Protein AF-A0A920EDW5-F1 (afdb_monomer)

Mean predicted aligned error: 8.86 Å

Foldseek 3Di:
DPPVVVVVQQVVQVVLCVVLVHDGPGQQDPPDDDDPVLVVQFDQPDPPRSSSRSVSSSSVVVDDDDDDDDDDDDDPDDDDPDDPVVVCVVPVVVVVCVVPVD

pLDDT: mean 81.64, std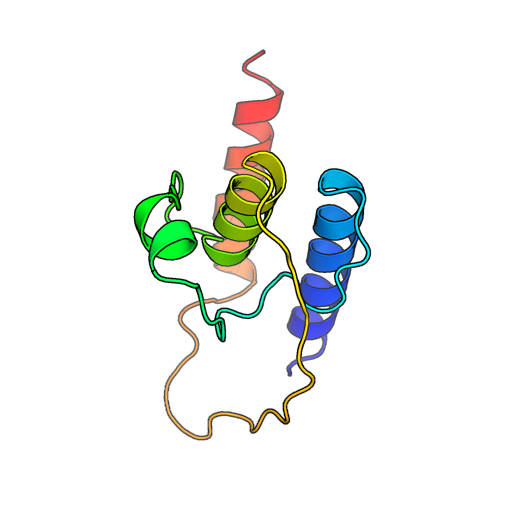 11.52, range [46.81, 96.44]

Structure (mmCIF, N/CA/C/O backbone):
data_AF-A0A920EDW5-F1
#
_entry.id   AF-A0A920EDW5-F1
#
loop_
_atom_site.group_PDB
_atom_site.id
_atom_site.type_symbol
_atom_site.label_atom_id
_atom_site.label_alt_id
_atom_site.label_comp_id
_atom_site.label_asym_id
_atom_site.label_entity_id
_atom_site.label_seq_id
_atom_site.pdbx_PDB_ins_code
_atom_site.Cartn_x
_atom_site.Cartn_y
_atom_site.Cartn_z
_atom_site.occupancy
_atom_site.B_iso_or_equiv
_atom_site.auth_seq_id
_atom_site.auth_comp_id
_atom_site.auth_asym_id
_atom_site.auth_atom_id
_atom_site.pdbx_PDB_model_num
ATOM 1 N N . MET A 1 1 ? 10.106 -8.298 -12.439 1.00 66.94 1 MET A N 1
ATOM 2 C CA . MET A 1 1 ? 10.992 -7.369 -11.693 1.00 66.94 1 MET A CA 1
ATOM 3 C C . MET A 1 1 ? 12.378 -7.983 -11.492 1.00 66.94 1 MET A C 1
ATOM 5 O O . MET A 1 1 ? 12.504 -9.188 -11.665 1.00 66.94 1 MET A O 1
ATOM 9 N N . ARG A 1 2 ? 13.399 -7.197 -11.096 1.00 78.06 2 ARG A N 1
ATOM 10 C CA . ARG A 1 2 ? 14.700 -7.749 -10.653 1.00 78.06 2 ARG A CA 1
ATOM 11 C C . ARG A 1 2 ? 14.494 -8.682 -9.436 1.00 78.06 2 ARG A C 1
ATOM 13 O O . ARG A 1 2 ? 13.679 -8.322 -8.581 1.00 78.06 2 ARG A O 1
ATOM 20 N N . PRO A 1 3 ? 15.219 -9.812 -9.306 1.00 79.38 3 PRO A N 1
ATOM 21 C CA . PRO A 1 3 ? 14.968 -10.815 -8.259 1.00 79.38 3 PRO A CA 1
ATOM 22 C C . PRO A 1 3 ? 14.972 -10.265 -6.825 1.00 79.38 3 PRO A C 1
ATOM 24 O O . PRO A 1 3 ? 14.049 -10.536 -6.063 1.00 79.38 3 PRO A O 1
ATOM 27 N N . HIS A 1 4 ? 15.934 -9.402 -6.481 1.00 76.88 4 HIS A N 1
ATOM 28 C CA . HIS A 1 4 ? 16.021 -8.787 -5.149 1.00 76.88 4 HIS A CA 1
ATOM 29 C C . HIS A 1 4 ? 14.822 -7.883 -4.818 1.00 76.88 4 HIS A C 1
ATOM 31 O O . HIS A 1 4 ? 14.353 -7.875 -3.685 1.00 76.88 4 HIS A O 1
ATOM 37 N N . ARG A 1 5 ? 14.285 -7.146 -5.804 1.00 77.31 5 ARG A N 1
ATOM 38 C CA . ARG A 1 5 ? 13.086 -6.309 -5.610 1.00 77.31 5 ARG A CA 1
ATOM 39 C C . ARG A 1 5 ? 11.845 -7.171 -5.424 1.00 77.31 5 ARG A C 1
ATOM 41 O O . ARG A 1 5 ? 11.016 -6.868 -4.578 1.00 77.31 5 ARG A O 1
ATOM 48 N N . ARG A 1 6 ? 11.7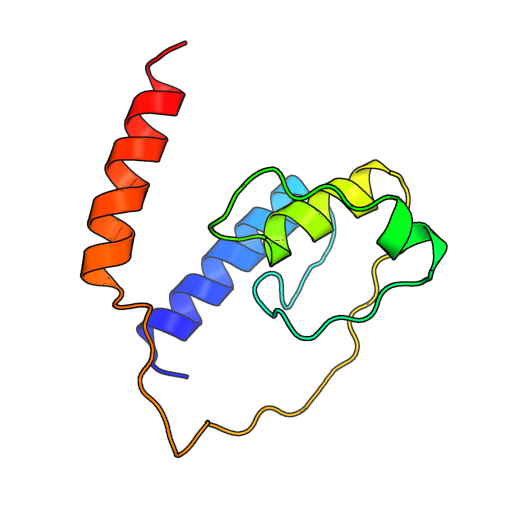43 -8.265 -6.186 1.00 82.25 6 ARG A N 1
ATOM 49 C CA . ARG A 1 6 ? 10.647 -9.228 -6.035 1.00 82.25 6 ARG A CA 1
ATOM 50 C C . ARG A 1 6 ? 10.653 -9.839 -4.634 1.00 82.25 6 ARG A C 1
ATOM 52 O O . ARG A 1 6 ? 9.609 -9.883 -4.000 1.00 82.25 6 ARG A O 1
ATOM 59 N N . PHE A 1 7 ? 11.821 -10.252 -4.144 1.00 85.00 7 PHE A N 1
ATOM 60 C CA . PHE A 1 7 ? 11.959 -10.792 -2.794 1.00 85.00 7 PHE A CA 1
ATOM 61 C C . PHE A 1 7 ? 11.589 -9.764 -1.717 1.00 85.00 7 PHE A C 1
ATOM 63 O O . PHE A 1 7 ? 10.770 -10.063 -0.853 1.00 85.00 7 PHE A O 1
ATOM 70 N N . GLY A 1 8 ? 12.112 -8.535 -1.812 1.00 84.56 8 GLY A N 1
ATOM 71 C CA . GLY A 1 8 ? 11.756 -7.451 -0.891 1.00 84.56 8 GLY A CA 1
ATOM 72 C C . GLY A 1 8 ? 10.249 -7.183 -0.853 1.00 84.56 8 GLY A C 1
ATOM 73 O O . GLY A 1 8 ? 9.665 -7.133 0.226 1.00 84.56 8 GLY A O 1
ATOM 74 N N . ASN A 1 9 ? 9.597 -7.118 -2.019 1.00 87.56 9 ASN A N 1
ATOM 75 C CA . ASN A 1 9 ? 8.148 -6.924 -2.097 1.00 87.56 9 ASN A CA 1
ATOM 76 C C . ASN A 1 9 ? 7.369 -8.060 -1.426 1.00 87.56 9 ASN A C 1
ATOM 78 O O . ASN A 1 9 ? 6.394 -7.787 -0.730 1.00 87.56 9 ASN A O 1
ATOM 82 N N . LEU A 1 10 ? 7.797 -9.316 -1.595 1.00 88.12 10 LEU A N 1
ATOM 83 C CA . LEU A 1 10 ? 7.155 -10.468 -0.955 1.00 88.12 10 LEU A CA 1
ATOM 84 C C . LEU A 1 10 ? 7.278 -10.409 0.572 1.00 88.12 10 LEU A C 1
ATOM 86 O O . LEU A 1 10 ? 6.283 -10.586 1.273 1.00 88.12 10 LEU A O 1
ATOM 90 N N . VAL A 1 11 ? 8.477 -10.124 1.090 1.00 88.56 11 VAL A N 1
ATOM 91 C CA . VAL A 1 11 ? 8.719 -10.020 2.537 1.00 88.56 11 VAL A CA 1
ATOM 92 C C . VAL A 1 11 ? 7.904 -8.878 3.143 1.00 88.56 11 VAL A C 1
ATOM 94 O O . VAL A 1 11 ? 7.166 -9.095 4.102 1.00 88.56 11 VAL A O 1
ATOM 97 N N . LEU A 1 12 ? 7.975 -7.681 2.555 1.00 87.81 12 LEU A N 1
ATOM 98 C CA . LEU A 1 1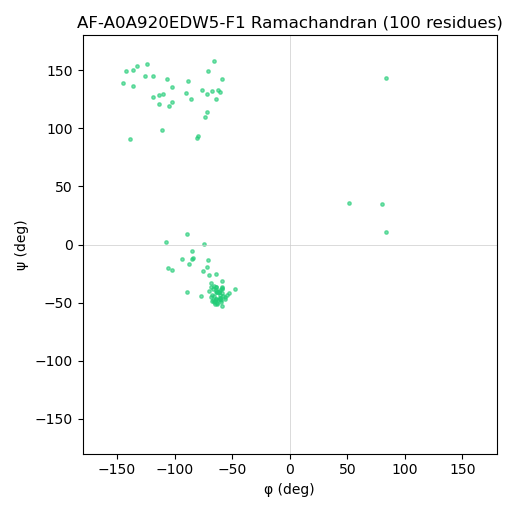2 ? 7.253 -6.506 3.050 1.00 87.81 12 LEU A CA 1
ATOM 99 C C . LEU A 1 12 ? 5.731 -6.684 2.975 1.00 87.81 12 LEU A C 1
ATOM 101 O O . LEU A 1 12 ? 5.018 -6.266 3.884 1.00 87.81 12 LEU A O 1
ATOM 105 N N . THR A 1 13 ? 5.225 -7.342 1.931 1.00 90.00 13 THR A N 1
ATOM 106 C CA . THR A 1 13 ? 3.794 -7.667 1.807 1.00 90.00 13 THR A CA 1
ATOM 107 C C . THR A 1 13 ? 3.347 -8.681 2.859 1.00 90.00 13 THR A C 1
ATOM 109 O O . THR A 1 13 ? 2.264 -8.544 3.429 1.00 90.00 13 THR A O 1
ATOM 112 N N . LYS A 1 14 ? 4.188 -9.671 3.180 1.00 90.81 14 LYS A N 1
ATOM 113 C CA . LYS A 1 14 ? 3.893 -10.640 4.242 1.00 90.81 14 LYS A CA 1
ATOM 114 C C . LYS A 1 14 ? 3.844 -9.972 5.616 1.00 90.81 14 LYS A C 1
ATOM 116 O O . LYS A 1 14 ? 2.913 -10.228 6.372 1.00 90.81 14 LYS A O 1
ATOM 121 N N . ILE A 1 15 ? 4.799 -9.092 5.916 1.00 89.56 15 ILE A N 1
ATOM 122 C CA . ILE A 1 15 ? 4.803 -8.303 7.158 1.00 89.56 15 ILE A CA 1
ATOM 123 C C . ILE A 1 15 ? 3.534 -7.448 7.244 1.00 89.56 15 ILE A C 1
ATOM 125 O O . ILE A 1 15 ? 2.838 -7.490 8.255 1.00 89.56 15 ILE A O 1
ATOM 129 N N . LEU A 1 16 ? 3.183 -6.744 6.162 1.00 89.75 16 LEU A N 1
ATOM 130 C CA . LEU A 1 16 ? 1.964 -5.937 6.100 1.00 89.75 16 LEU A CA 1
ATOM 131 C C . LEU A 1 16 ? 0.705 -6.777 6.358 1.00 89.75 16 LEU A C 1
ATOM 133 O O . LEU A 1 16 ? -0.142 -6.367 7.142 1.00 89.75 16 LEU A O 1
ATOM 137 N N . SER A 1 17 ? 0.606 -7.961 5.747 1.00 91.50 17 SER A N 1
ATOM 138 C CA . SER A 1 17 ? -0.521 -8.885 5.951 1.00 91.50 17 SER A CA 1
ATOM 139 C C . SER A 1 17 ? -0.684 -9.292 7.416 1.00 91.50 17 SER A C 1
ATOM 141 O O . SER A 1 17 ? -1.801 -9.353 7.927 1.00 91.50 17 SER A O 1
ATOM 143 N N . ILE A 1 18 ? 0.434 -9.559 8.101 1.00 91.44 18 ILE A N 1
ATOM 144 C CA . ILE A 1 18 ? 0.442 -9.928 9.522 1.00 91.44 18 ILE A CA 1
ATOM 145 C C . ILE A 1 18 ? -0.039 -8.753 10.379 1.00 91.44 18 ILE A C 1
ATOM 147 O O . ILE A 1 18 ? -0.943 -8.932 11.192 1.00 91.44 18 ILE A O 1
ATOM 151 N N . ILE A 1 19 ? 0.516 -7.555 10.166 1.00 88.94 19 ILE A N 1
ATOM 152 C CA . ILE A 1 19 ? 0.149 -6.341 10.914 1.00 88.94 19 ILE A CA 1
ATOM 153 C C . ILE A 1 19 ? -1.333 -6.005 10.704 1.00 88.94 19 ILE A C 1
ATOM 155 O O . ILE A 1 19 ? -2.064 -5.786 11.666 1.00 88.94 19 ILE A O 1
ATOM 159 N N . ALA A 1 20 ? -1.792 -6.033 9.452 1.00 88.94 20 ALA A N 1
ATOM 160 C CA . ALA A 1 20 ? -3.176 -5.757 9.086 1.00 88.94 20 ALA A CA 1
ATOM 161 C C . ALA A 1 20 ? -4.154 -6.868 9.504 1.00 88.94 20 ALA A C 1
ATOM 163 O O . ALA A 1 20 ? -5.364 -6.666 9.432 1.00 88.94 20 ALA A O 1
ATOM 164 N N . ARG A 1 21 ? -3.655 -8.054 9.891 1.00 90.25 21 ARG A N 1
ATOM 165 C CA . ARG A 1 21 ? -4.455 -9.268 10.141 1.00 90.25 21 ARG A CA 1
ATOM 166 C C . ARG A 1 21 ? -5.397 -9.598 8.975 1.00 90.25 21 ARG A C 1
ATOM 168 O O . ARG A 1 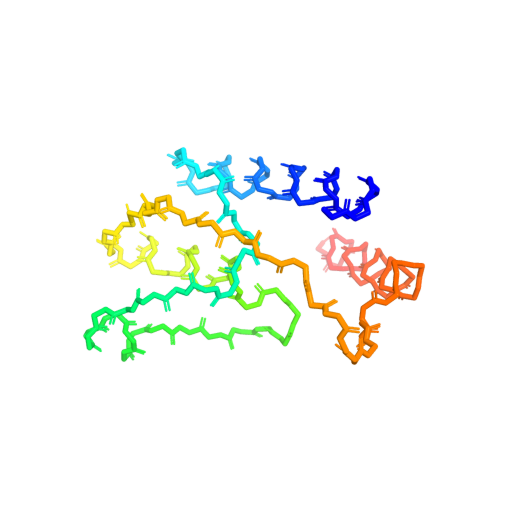21 ? -6.519 -10.068 9.162 1.00 90.25 21 ARG A O 1
ATOM 175 N N . ARG A 1 22 ? -4.941 -9.334 7.750 1.00 88.62 22 ARG A N 1
ATOM 176 C CA . ARG A 1 22 ? -5.682 -9.545 6.501 1.00 88.62 22 ARG A CA 1
ATOM 177 C C . ARG A 1 22 ? -4.766 -10.188 5.473 1.00 88.62 22 ARG A C 1
ATOM 179 O O . ARG A 1 22 ? -3.560 -9.963 5.467 1.00 88.62 22 ARG A O 1
ATOM 186 N N . LYS A 1 23 ? -5.347 -10.985 4.579 1.00 91.44 23 LYS A N 1
ATOM 187 C CA . LYS A 1 23 ? -4.616 -11.534 3.438 1.00 91.44 23 LYS A CA 1
ATOM 188 C C . LYS A 1 23 ? -4.388 -10.408 2.429 1.00 91.44 23 LYS A C 1
ATOM 190 O O . LYS A 1 23 ? -5.349 -9.957 1.818 1.00 91.44 23 LYS A O 1
ATOM 195 N N . ILE A 1 24 ? -3.139 -9.974 2.283 1.00 91.69 24 ILE A N 1
ATOM 196 C CA . ILE A 1 24 ? -2.718 -8.987 1.287 1.00 91.69 24 ILE A CA 1
ATOM 197 C C . ILE A 1 24 ? -1.690 -9.671 0.385 1.00 91.69 24 ILE A C 1
ATOM 199 O O . ILE A 1 24 ? -0.728 -10.271 0.867 1.00 91.69 24 ILE A O 1
ATOM 203 N N . THR A 1 25 ? -1.908 -9.631 -0.924 1.00 90.50 25 THR A N 1
ATOM 204 C CA . THR A 1 25 ? -1.032 -10.264 -1.916 1.00 90.50 25 THR A CA 1
ATOM 205 C C . THR A 1 25 ? -0.123 -9.259 -2.619 1.00 90.50 25 THR A C 1
ATOM 207 O O . THR A 1 25 ? 0.968 -9.642 -3.046 1.00 90.50 25 THR A O 1
ATOM 210 N N . ASP A 1 26 ? -0.490 -7.974 -2.631 1.00 87.38 26 ASP A N 1
ATOM 211 C CA . ASP A 1 26 ? 0.340 -6.866 -3.099 1.00 87.38 26 ASP A CA 1
ATOM 212 C C . ASP A 1 26 ? 0.229 -5.624 -2.194 1.00 87.38 26 ASP A C 1
ATOM 214 O O . ASP A 1 26 ? -0.579 -4.713 -2.384 1.00 87.38 26 ASP A O 1
ATOM 218 N N . GLY A 1 27 ? 1.114 -5.559 -1.196 1.00 84.69 27 GLY A N 1
ATOM 219 C CA . GLY A 1 27 ? 1.172 -4.435 -0.262 1.00 84.69 27 GLY A CA 1
ATOM 220 C C . GLY A 1 27 ? 1.978 -3.234 -0.759 1.00 84.69 27 GLY A C 1
ATOM 221 O O . GLY A 1 27 ? 1.944 -2.184 -0.121 1.00 84.69 27 GLY A O 1
ATOM 222 N N . GLN A 1 28 ? 2.732 -3.382 -1.855 1.00 85.00 28 GLN A N 1
ATOM 223 C CA . GLN A 1 28 ? 3.723 -2.390 -2.298 1.00 85.00 28 GLN A CA 1
ATOM 224 C C . GLN A 1 28 ? 3.271 -1.579 -3.509 1.00 85.00 28 GLN A C 1
ATOM 226 O O . GLN A 1 28 ? 3.831 -0.515 -3.772 1.00 85.00 28 GLN A O 1
ATOM 231 N N . SER A 1 29 ? 2.297 -2.074 -4.272 1.00 85.25 29 SER A N 1
ATOM 232 C CA . SER A 1 29 ? 1.816 -1.366 -5.451 1.00 85.25 29 SER A CA 1
ATOM 233 C C . SER A 1 29 ? 1.197 -0.018 -5.094 1.00 85.25 29 SER A C 1
ATOM 235 O O . SER A 1 29 ? 0.360 0.084 -4.198 1.00 85.25 29 SER A O 1
ATOM 237 N N . GLY A 1 30 ? 1.585 1.017 -5.840 1.00 85.25 30 GLY A N 1
ATOM 238 C CA . GLY A 1 30 ? 0.926 2.322 -5.824 1.00 85.25 30 GLY A CA 1
ATOM 239 C C . GLY A 1 30 ? -0.285 2.415 -6.759 1.00 85.25 30 GLY A C 1
ATOM 240 O O . GLY A 1 30 ? -0.974 3.430 -6.749 1.00 85.25 30 GLY A O 1
ATOM 241 N N . TYR A 1 31 ? -0.554 1.382 -7.566 1.00 88.75 31 TYR A N 1
ATOM 242 C CA . TYR A 1 31 ? -1.683 1.354 -8.495 1.00 88.75 31 TYR A CA 1
ATOM 243 C C . TYR A 1 31 ? -2.963 0.987 -7.745 1.00 88.75 31 TYR A C 1
ATOM 245 O O . TYR A 1 31 ? -3.252 -0.187 -7.517 1.00 88.75 31 TYR A O 1
ATOM 253 N N . ARG A 1 32 ? -3.678 2.009 -7.273 1.00 90.62 32 ARG A N 1
ATOM 254 C CA . ARG A 1 32 ? -4.796 1.875 -6.336 1.00 90.62 32 ARG A CA 1
ATOM 255 C C . ARG A 1 32 ? -5.894 2.871 -6.670 1.00 90.62 32 ARG A C 1
ATOM 257 O O . ARG A 1 32 ? -5.611 3.970 -7.139 1.00 90.62 32 ARG A O 1
ATOM 264 N N . ALA A 1 33 ? -7.127 2.489 -6.373 1.00 92.81 33 ALA A N 1
ATOM 265 C CA . ALA A 1 33 ? -8.290 3.357 -6.451 1.00 92.81 33 ALA A CA 1
ATOM 266 C C . ALA A 1 33 ? -8.923 3.479 -5.063 1.00 92.81 33 ALA A C 1
ATOM 268 O O . ALA A 1 33 ? -8.927 2.520 -4.290 1.00 92.81 33 ALA A O 1
ATOM 269 N N . PHE A 1 34 ? -9.463 4.656 -4.767 1.00 94.00 34 PHE A N 1
ATOM 270 C CA . PHE A 1 34 ? -10.142 4.955 -3.511 1.00 94.00 34 PHE A CA 1
ATOM 271 C C . PHE A 1 34 ? -11.538 5.487 -3.818 1.00 94.00 34 PHE A C 1
ATOM 273 O O . PHE A 1 34 ? -11.730 6.205 -4.801 1.00 94.00 34 PHE A O 1
ATOM 280 N N . SER A 1 35 ? -12.514 5.156 -2.973 1.00 95.25 35 SER A N 1
ATOM 281 C CA . SER A 1 35 ? -13.786 5.876 -2.981 1.00 95.25 35 SER A CA 1
ATOM 282 C C . SER A 1 35 ? -13.559 7.326 -2.529 1.00 95.25 35 SER A C 1
ATOM 284 O O . SER A 1 35 ? -12.580 7.589 -1.825 1.00 95.25 35 SER A O 1
ATOM 286 N N . PRO A 1 36 ? -14.455 8.272 -2.866 1.00 96.44 36 PRO A N 1
ATOM 287 C CA . PRO A 1 36 ? -14.321 9.657 -2.414 1.00 96.44 36 PRO A CA 1
ATOM 288 C C . PRO A 1 36 ? -14.158 9.783 -0.892 1.00 96.44 36 PRO A C 1
ATOM 290 O O . PRO A 1 36 ? -13.292 10.516 -0.425 1.00 96.44 36 PRO A O 1
ATOM 293 N N . ALA A 1 37 ? -14.920 8.998 -0.123 1.00 95.88 37 ALA A N 1
ATOM 294 C CA . ALA A 1 37 ? -14.827 8.970 1.336 1.00 95.88 37 ALA A CA 1
ATOM 295 C C . ALA A 1 37 ? -13.459 8.461 1.824 1.00 95.88 37 ALA A C 1
ATOM 297 O O . ALA A 1 37 ? -12.813 9.111 2.645 1.00 95.88 37 ALA A O 1
ATOM 298 N N . ALA A 1 38 ? -12.971 7.348 1.265 1.00 95.00 38 ALA A N 1
ATOM 299 C CA . ALA A 1 38 ? -11.660 6.807 1.617 1.00 95.00 38 ALA A CA 1
ATOM 300 C C . ALA A 1 38 ? -10.531 7.783 1.255 1.00 95.00 38 ALA A C 1
ATOM 302 O O . ALA A 1 38 ? -9.617 7.980 2.044 1.00 95.00 38 ALA A O 1
ATOM 303 N N . ALA A 1 39 ? -10.619 8.439 0.095 1.00 93.75 39 ALA A N 1
ATOM 304 C CA . ALA A 1 39 ? -9.646 9.441 -0.324 1.00 93.75 39 ALA A CA 1
ATOM 305 C C . ALA A 1 39 ? -9.618 10.650 0.624 1.00 93.75 39 ALA A C 1
ATOM 307 O O . ALA A 1 39 ? -8.538 11.118 0.966 1.00 93.75 39 ALA A O 1
ATOM 308 N N . SER A 1 40 ? -10.782 11.123 1.087 1.00 93.69 40 SER A N 1
ATOM 309 C CA . SER A 1 40 ? -10.857 12.230 2.053 1.00 93.69 40 SER A CA 1
ATOM 310 C C . SER A 1 40 ? -10.366 11.866 3.453 1.00 93.69 40 SER A C 1
ATOM 312 O O . SER A 1 40 ? -9.931 12.740 4.192 1.00 93.69 40 SER A O 1
ATOM 314 N N . ALA A 1 41 ? -10.450 10.586 3.820 1.00 93.38 41 ALA A N 1
ATOM 315 C CA . ALA A 1 41 ? -10.088 10.104 5.145 1.00 93.38 41 ALA A CA 1
ATOM 316 C C . ALA A 1 41 ? -8.640 9.603 5.235 1.00 93.38 41 ALA A C 1
ATOM 318 O O . ALA A 1 41 ? -8.183 9.335 6.340 1.00 93.38 41 ALA A O 1
ATOM 319 N N . ALA A 1 42 ? -7.939 9.415 4.114 1.00 90.19 42 ALA A N 1
ATOM 320 C CA . ALA A 1 42 ? -6.598 8.841 4.103 1.00 90.19 42 ALA A CA 1
ATOM 321 C C . ALA A 1 42 ? -5.552 9.821 4.658 1.00 90.19 42 ALA A C 1
ATOM 323 O O . ALA A 1 42 ? -5.432 10.949 4.182 1.00 90.19 42 ALA A O 1
ATOM 324 N N . GLU A 1 43 ? -4.734 9.354 5.600 1.00 85.81 43 GLU A N 1
ATOM 325 C CA . GLU A 1 43 ? -3.627 10.129 6.171 1.00 85.81 43 GLU A CA 1
ATOM 326 C C . GLU A 1 43 ? -2.268 9.523 5.791 1.00 85.81 43 GLU A C 1
ATOM 328 O O . GLU A 1 43 ? -2.014 8.330 5.975 1.00 85.81 43 GLU A O 1
ATOM 333 N N . VAL A 1 44 ? -1.364 10.351 5.253 1.00 79.50 44 VAL A N 1
ATOM 334 C CA . VAL A 1 44 ? -0.004 9.938 4.866 1.00 79.50 44 VAL A CA 1
ATOM 335 C C . VAL A 1 44 ? 1.003 10.594 5.796 1.00 79.50 44 VAL A C 1
ATOM 337 O O . VAL A 1 44 ? 1.376 11.746 5.613 1.00 79.50 44 VAL A O 1
ATOM 340 N N . ILE A 1 45 ? 1.447 9.841 6.799 1.00 69.19 45 ILE A N 1
ATOM 341 C CA . ILE A 1 45 ? 2.337 10.349 7.854 1.00 69.19 45 ILE A CA 1
ATOM 342 C C . ILE A 1 45 ? 3.823 10.286 7.426 1.00 69.19 45 ILE A C 1
ATOM 344 O O . ILE A 1 45 ? 4.678 10.902 8.057 1.00 69.19 45 ILE A O 1
ATOM 348 N N . HIS A 1 46 ? 4.168 9.578 6.337 1.00 65.38 46 HIS A N 1
ATOM 349 C CA . HIS A 1 46 ? 5.568 9.368 5.943 1.00 65.38 46 HIS A CA 1
ATOM 350 C C . HIS A 1 46 ? 5.814 9.340 4.425 1.00 65.38 46 HIS A C 1
ATOM 352 O O . HIS A 1 46 ? 5.090 8.687 3.672 1.00 65.38 46 HIS A O 1
ATOM 358 N N . ASP A 1 47 ? 6.912 9.976 3.999 1.00 63.28 47 ASP A N 1
ATOM 359 C CA . ASP A 1 47 ? 7.303 10.151 2.587 1.00 63.28 47 ASP A CA 1
ATOM 360 C C . ASP A 1 47 ? 7.785 8.861 1.904 1.00 63.28 47 ASP A C 1
ATOM 362 O O . ASP A 1 47 ? 7.796 8.746 0.676 1.00 63.28 47 ASP A O 1
ATOM 366 N N . PHE A 1 48 ? 8.183 7.861 2.691 1.00 56.72 48 PHE A N 1
ATOM 367 C CA . PHE A 1 48 ? 8.653 6.574 2.195 1.00 56.72 48 PHE A CA 1
ATOM 368 C C . PHE A 1 48 ? 7.653 5.495 2.615 1.00 56.72 48 PHE A C 1
ATOM 370 O O . PHE A 1 48 ? 7.433 5.274 3.800 1.00 56.72 48 PHE A O 1
ATOM 377 N N . ASN A 1 49 ? 7.074 4.793 1.636 1.00 75.00 49 ASN A N 1
ATOM 378 C CA . ASN A 1 49 ? 6.084 3.715 1.811 1.00 75.00 49 ASN A CA 1
ATOM 379 C C . ASN A 1 49 ? 4.629 4.150 2.061 1.00 75.00 49 ASN A C 1
ATOM 381 O O . ASN A 1 49 ? 3.873 3.436 2.725 1.00 75.00 49 ASN A O 1
ATOM 385 N N . TYR A 1 50 ? 4.200 5.252 1.436 1.00 81.25 50 TYR A N 1
ATOM 386 C CA . TYR A 1 50 ? 2.808 5.724 1.492 1.00 81.25 50 TYR A CA 1
ATOM 387 C C . TYR A 1 50 ? 1.777 4.607 1.225 1.00 81.25 50 TYR A C 1
ATOM 389 O O . TYR A 1 50 ? 0.746 4.546 1.886 1.00 81.25 50 TYR A O 1
ATOM 397 N N . ALA A 1 51 ? 2.068 3.682 0.297 1.00 87.62 51 ALA A N 1
ATOM 398 C CA . ALA A 1 51 ? 1.159 2.598 -0.067 1.00 87.62 51 ALA A CA 1
ATOM 399 C C . ALA A 1 51 ? 0.841 1.682 1.126 1.00 87.62 51 ALA A C 1
ATOM 401 O O . ALA A 1 51 ? -0.318 1.342 1.357 1.00 87.62 51 ALA A O 1
ATOM 402 N N . GLN A 1 52 ? 1.845 1.310 1.922 1.00 87.12 52 GLN A N 1
ATOM 403 C CA . GLN A 1 52 ? 1.639 0.475 3.106 1.00 87.12 52 GLN A CA 1
ATOM 404 C C . GLN A 1 52 ? 0.857 1.239 4.177 1.00 87.12 52 GLN A C 1
ATOM 406 O O . GLN A 1 52 ? -0.110 0.705 4.716 1.00 87.12 52 GLN A O 1
ATOM 411 N N . ILE A 1 53 ? 1.238 2.497 4.418 1.00 88.06 53 ILE A N 1
ATOM 412 C CA . ILE A 1 53 ? 0.648 3.353 5.454 1.00 88.06 53 ILE A CA 1
ATOM 413 C C . ILE A 1 53 ? -0.832 3.609 5.170 1.00 88.06 53 ILE A C 1
ATOM 415 O O . ILE A 1 53 ? -1.658 3.301 6.020 1.00 88.06 53 ILE A O 1
ATOM 419 N N . ILE A 1 54 ? -1.186 4.044 3.955 1.00 91.25 54 ILE A N 1
ATOM 420 C CA . ILE A 1 54 ? -2.590 4.264 3.569 1.00 91.25 54 ILE A CA 1
ATOM 421 C C . ILE A 1 54 ? -3.409 2.974 3.695 1.00 91.25 54 ILE A C 1
ATOM 423 O O . ILE A 1 54 ? -4.572 3.022 4.083 1.00 91.25 54 ILE A O 1
ATOM 427 N N . THR A 1 55 ? -2.822 1.810 3.378 1.00 91.25 55 THR A N 1
ATOM 428 C CA . THR A 1 55 ? -3.532 0.528 3.555 1.00 91.25 55 THR A CA 1
ATOM 429 C C . THR A 1 55 ? -3.919 0.326 5.013 1.00 91.25 55 THR A C 1
ATOM 431 O O . THR A 1 55 ? -5.064 -0.004 5.298 1.00 91.25 55 THR A O 1
ATOM 434 N N . LEU A 1 56 ? -2.961 0.500 5.926 1.00 90.38 56 LEU A N 1
ATOM 435 C CA . LEU A 1 56 ? -3.182 0.289 7.353 1.00 90.38 56 LEU A CA 1
ATOM 436 C C . LEU A 1 56 ? -4.139 1.328 7.932 1.00 90.38 56 LEU A C 1
ATOM 438 O O . LEU A 1 56 ? -5.043 0.947 8.666 1.00 90.38 56 LEU A O 1
ATOM 442 N N . ASP A 1 57 ? -3.974 2.596 7.561 1.00 92.12 57 ASP A N 1
ATOM 443 C CA . ASP A 1 57 ? -4.826 3.702 8.001 1.00 92.12 57 ASP A CA 1
ATOM 444 C C . ASP A 1 57 ? -6.294 3.464 7.620 1.00 92.12 57 ASP A C 1
ATOM 446 O O . ASP A 1 57 ? -7.177 3.432 8.476 1.00 92.12 57 ASP A O 1
ATOM 450 N N . LEU A 1 58 ? -6.561 3.184 6.341 1.00 93.31 58 LEU A N 1
ATOM 451 C CA . LEU A 1 58 ? -7.924 2.956 5.866 1.00 93.31 58 LEU A CA 1
ATOM 452 C C . LEU A 1 58 ? -8.531 1.660 6.414 1.00 93.31 58 LEU A C 1
ATOM 454 O O . LEU A 1 58 ? -9.718 1.638 6.742 1.00 93.31 58 LEU A O 1
ATOM 458 N N . LEU A 1 59 ? -7.736 0.595 6.562 1.00 92.81 59 LEU A N 1
ATOM 459 C CA . LEU A 1 59 ? -8.196 -0.634 7.215 1.00 92.81 59 LEU A CA 1
ATOM 460 C C . LEU A 1 59 ? -8.546 -0.396 8.689 1.00 92.81 59 LEU A C 1
ATOM 462 O O . LEU A 1 59 ? -9.560 -0.912 9.157 1.00 92.81 59 LEU A O 1
ATOM 466 N N . ALA A 1 60 ? -7.747 0.394 9.411 1.00 91.62 60 ALA A N 1
ATOM 467 C CA . ALA A 1 60 ? -8.017 0.764 10.799 1.00 91.62 60 ALA A CA 1
ATOM 468 C C . ALA A 1 60 ? -9.275 1.640 10.922 1.00 91.62 60 ALA A C 1
ATOM 470 O O . ALA A 1 60 ? -10.055 1.465 11.854 1.00 91.62 60 ALA A O 1
ATOM 471 N N . LYS A 1 61 ? -9.520 2.511 9.936 1.00 94.50 61 LYS A N 1
ATOM 472 C CA . LYS A 1 61 ? -10.742 3.323 9.795 1.00 94.50 61 LYS A CA 1
ATOM 473 C C . LYS A 1 61 ? -11.967 2.521 9.316 1.00 94.50 61 LYS A C 1
ATOM 475 O O . LYS A 1 61 ? -13.045 3.087 9.164 1.00 94.50 61 LYS A O 1
ATOM 480 N N . GLY A 1 62 ? -11.829 1.210 9.095 1.00 94.38 62 GLY A N 1
ATOM 481 C CA . GLY A 1 62 ? -12.937 0.308 8.766 1.00 94.38 62 GLY A CA 1
ATOM 482 C C . GLY A 1 62 ? -13.329 0.267 7.287 1.00 94.38 62 GLY A C 1
ATOM 483 O O . GLY A 1 62 ? -14.359 -0.316 6.948 1.00 94.38 62 GLY A O 1
ATOM 484 N N . TYR A 1 63 ? -12.529 0.848 6.391 1.00 95.56 63 TYR A N 1
ATOM 485 C CA . TYR A 1 63 ? -12.786 0.763 4.956 1.00 95.56 63 TYR A CA 1
ATOM 486 C C . TYR A 1 63 ? -12.531 -0.647 4.414 1.00 95.56 63 TYR A C 1
ATOM 488 O O . TYR A 1 63 ? -11.668 -1.394 4.882 1.00 95.56 63 TYR A O 1
ATOM 496 N N . VAL A 1 64 ? -13.283 -1.004 3.374 1.00 93.81 64 VAL A N 1
ATOM 497 C CA . VAL A 1 64 ? -13.137 -2.285 2.681 1.00 93.81 64 VAL A CA 1
ATOM 498 C C . VAL A 1 64 ? -11.906 -2.254 1.778 1.00 93.81 64 VAL A C 1
ATOM 500 O O . VAL A 1 64 ? -11.718 -1.325 0.994 1.00 93.81 64 VAL A O 1
ATOM 503 N N . TYR A 1 65 ? -11.097 -3.309 1.857 1.00 93.75 65 TYR A N 1
ATOM 504 C CA . TYR A 1 65 ? -9.937 -3.525 0.999 1.00 93.75 65 TYR A CA 1
ATOM 505 C C . TYR A 1 65 ? -10.188 -4.689 0.038 1.00 93.75 65 TYR A C 1
ATOM 507 O O . TYR A 1 65 ? -10.579 -5.776 0.468 1.00 93.75 65 TYR A O 1
ATOM 515 N N . LEU A 1 66 ? -9.948 -4.458 -1.255 1.00 93.94 66 LEU A N 1
ATOM 516 C CA . LEU A 1 66 ? -10.101 -5.445 -2.323 1.00 93.94 66 LEU A CA 1
ATOM 517 C C . LEU A 1 66 ? -8.903 -5.384 -3.272 1.00 93.94 66 LEU A C 1
ATOM 519 O O . LEU A 1 66 ? -8.477 -4.303 -3.678 1.00 93.94 66 LEU A O 1
ATOM 523 N N . GLU A 1 67 ? -8.392 -6.554 -3.652 1.00 92.88 67 GLU A N 1
ATOM 524 C CA . GLU A 1 67 ? -7.323 -6.694 -4.642 1.00 92.88 67 GLU A CA 1
ATOM 525 C C . GLU A 1 67 ? -7.923 -7.130 -5.979 1.00 92.88 67 GLU A C 1
ATOM 527 O O . GLU A 1 67 ? -8.579 -8.169 -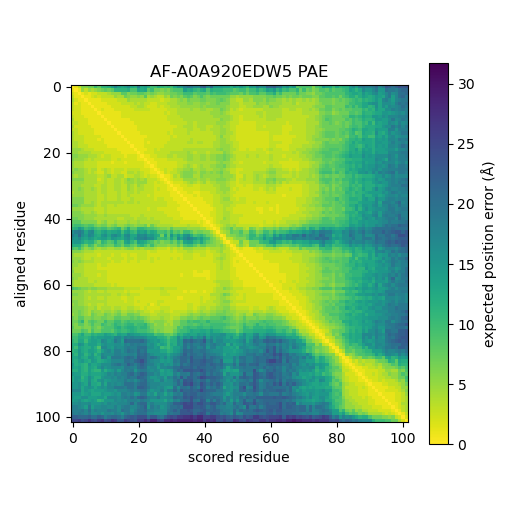6.070 1.00 92.88 67 GLU A O 1
ATOM 532 N N . VAL A 1 68 ? -7.688 -6.335 -7.024 1.00 91.94 68 VAL A N 1
ATOM 533 C CA . VAL A 1 68 ? -8.077 -6.664 -8.400 1.00 91.94 68 VAL A CA 1
ATOM 534 C C . VAL A 1 68 ? -6.817 -7.080 -9.161 1.00 91.94 68 VAL A C 1
ATOM 536 O O . VAL A 1 68 ? -5.887 -6.274 -9.259 1.00 91.94 68 VAL A O 1
ATOM 539 N N . PRO A 1 69 ? -6.743 -8.315 -9.692 1.00 90.06 69 PRO A N 1
ATOM 540 C CA . PRO A 1 69 ? -5.593 -8.757 -10.468 1.00 90.06 69 PRO A CA 1
ATOM 541 C C . PRO A 1 69 ? -5.393 -7.889 -11.709 1.00 90.06 69 PRO A C 1
ATOM 543 O O . PRO A 1 69 ? -6.321 -7.675 -12.487 1.00 90.06 69 PRO A O 1
ATOM 546 N N . ILE A 1 70 ? -4.161 -7.431 -11.921 1.00 86.19 70 ILE A N 1
ATOM 547 C CA . ILE A 1 70 ? -3.770 -6.658 -13.101 1.00 86.19 70 ILE A CA 1
ATOM 548 C C . ILE A 1 70 ? -2.479 -7.203 -13.704 1.00 86.19 70 ILE A C 1
ATOM 550 O O . ILE A 1 70 ? -1.643 -7.798 -13.020 1.00 86.19 70 ILE A O 1
ATOM 554 N N . SER A 1 71 ? -2.298 -6.984 -15.004 1.00 85.19 71 SER A N 1
ATOM 555 C CA . SER A 1 71 ? -1.058 -7.322 -15.700 1.00 85.19 71 SER A CA 1
ATOM 556 C C . SER A 1 71 ? -0.088 -6.144 -15.673 1.00 85.19 71 SER A C 1
ATOM 558 O O . SER A 1 71 ? -0.439 -5.025 -16.041 1.00 85.19 71 SER A O 1
ATOM 560 N N . TYR A 1 72 ? 1.158 -6.403 -15.280 1.00 78.62 72 TYR A N 1
ATOM 561 C CA . TYR A 1 72 ? 2.228 -5.408 -15.301 1.00 78.62 72 TYR A CA 1
ATOM 562 C C . TYR A 1 72 ? 3.151 -5.609 -16.495 1.00 78.62 72 TYR A C 1
ATOM 564 O O . TYR A 1 72 ? 3.628 -6.715 -16.744 1.00 78.62 72 TYR A O 1
ATOM 572 N N . HIS A 1 73 ? 3.494 -4.505 -17.152 1.00 80.06 73 HIS A N 1
ATOM 573 C CA . HIS A 1 73 ? 4.565 -4.456 -18.139 1.00 80.06 73 HIS A CA 1
ATOM 574 C C . HIS A 1 73 ? 5.768 -3.726 -17.553 1.00 80.06 73 HIS A C 1
ATOM 576 O O . HIS A 1 73 ? 5.635 -2.767 -16.789 1.00 80.06 73 HIS A O 1
ATOM 582 N N . PHE A 1 74 ? 6.968 -4.194 -17.888 1.00 75.12 74 PHE A N 1
ATOM 583 C CA . PHE A 1 74 ? 8.176 -3.494 -17.484 1.00 75.12 74 PHE A CA 1
ATOM 584 C C . PHE A 1 74 ? 8.264 -2.154 -18.204 1.00 75.12 74 PHE A C 1
ATOM 586 O O . PHE A 1 74 ? 8.132 -2.081 -19.423 1.00 75.12 74 PHE A O 1
ATOM 593 N N . ARG A 1 75 ? 8.544 -1.098 -17.440 1.00 74.94 75 ARG A N 1
ATOM 594 C CA . ARG A 1 75 ? 8.861 0.206 -18.011 1.00 74.94 75 ARG A CA 1
ATOM 595 C C . ARG A 1 75 ? 10.167 0.088 -18.804 1.00 74.94 75 ARG A C 1
ATOM 597 O O . ARG A 1 75 ? 11.173 -0.366 -18.261 1.00 74.94 75 ARG A O 1
ATOM 604 N N . THR A 1 76 ? 10.133 0.478 -20.073 1.00 74.06 76 THR A N 1
ATOM 605 C CA . THR A 1 76 ? 11.284 0.446 -20.992 1.00 74.06 76 THR A CA 1
ATOM 606 C C . THR A 1 76 ? 12.129 1.721 -20.930 1.00 74.06 76 THR A C 1
ATOM 608 O O . THR A 1 76 ? 13.277 1.715 -21.359 1.00 74.06 76 THR A O 1
ATOM 611 N N . THR A 1 77 ? 11.589 2.804 -20.366 1.00 74.25 77 THR A N 1
ATOM 612 C CA . THR A 1 77 ? 12.236 4.123 -20.272 1.00 74.25 77 THR A CA 1
ATOM 613 C C . THR A 1 77 ? 12.320 4.607 -18.824 1.00 74.25 77 THR A C 1
ATOM 615 O O . THR A 1 77 ? 11.502 4.224 -17.999 1.00 74.25 77 THR A O 1
ATOM 618 N N . GLY A 1 78 ? 13.264 5.490 -18.492 1.00 66.56 78 GLY A N 1
ATOM 619 C CA . GLY A 1 78 ? 13.387 6.110 -17.164 1.00 66.56 78 GLY A CA 1
ATOM 620 C C . GLY A 1 78 ? 14.142 5.285 -16.117 1.00 66.56 78 GLY A C 1
ATOM 621 O O . GLY A 1 78 ? 14.037 4.061 -16.043 1.00 66.56 78 GLY A O 1
ATOM 622 N N . GLU A 1 79 ? 14.905 5.978 -15.272 1.00 60.44 79 GLU A N 1
ATOM 623 C CA . GLU A 1 79 ? 15.691 5.341 -14.218 1.00 60.44 79 GLU A CA 1
ATOM 624 C C . GLU A 1 79 ? 14.888 5.166 -12.927 1.00 60.44 79 GLU A C 1
ATOM 626 O O . GLU A 1 79 ? 14.121 6.029 -12.500 1.00 60.44 79 GLU A O 1
ATOM 631 N N . SER A 1 80 ? 15.084 4.029 -12.258 1.00 62.56 80 SER A N 1
ATOM 632 C CA . SER A 1 80 ? 14.571 3.856 -10.901 1.00 62.56 80 SER A CA 1
ATOM 633 C C . SER A 1 80 ? 15.389 4.705 -9.928 1.00 62.56 80 SER A C 1
ATOM 635 O O . SER A 1 80 ? 16.541 4.371 -9.655 1.00 62.56 80 SER A O 1
ATOM 637 N N . PHE A 1 81 ? 14.765 5.717 -9.324 1.00 60.56 81 PHE A N 1
ATOM 638 C CA . PHE A 1 81 ? 15.357 6.493 -8.226 1.00 60.56 81 PHE A CA 1
ATOM 639 C C . PHE A 1 81 ? 15.731 5.610 -7.016 1.00 60.56 81 PHE A C 1
ATOM 641 O O . PHE A 1 81 ? 16.726 5.839 -6.330 1.00 60.56 81 PHE A O 1
ATOM 648 N N . ILE A 1 82 ? 14.973 4.530 -6.790 1.00 58.81 82 ILE A N 1
ATOM 649 C CA . ILE A 1 82 ? 15.179 3.595 -5.678 1.00 58.81 82 ILE A CA 1
ATOM 650 C C . ILE A 1 82 ? 16.324 2.621 -6.004 1.00 58.81 82 ILE A C 1
ATOM 652 O O . ILE A 1 82 ? 16.136 1.554 -6.609 1.00 58.81 82 ILE A O 1
ATOM 656 N N . LYS A 1 83 ? 17.536 2.985 -5.579 1.00 63.31 83 LYS A N 1
ATOM 657 C CA . LYS A 1 83 ? 18.699 2.090 -5.519 1.00 63.31 83 LYS A CA 1
ATOM 658 C C . LYS A 1 83 ? 18.669 1.341 -4.177 1.00 63.31 83 LYS A C 1
ATOM 660 O O . LYS A 1 83 ? 18.604 1.964 -3.121 1.00 63.31 83 LYS A O 1
ATOM 665 N N . LEU A 1 84 ? 18.712 0.005 -4.222 1.00 62.19 84 LEU A N 1
ATOM 666 C CA . LEU A 1 84 ? 18.524 -0.874 -3.053 1.00 62.19 84 LEU A CA 1
ATOM 667 C C . LEU A 1 84 ? 19.503 -0.562 -1.905 1.00 62.19 84 LEU A C 1
ATOM 669 O O . LEU A 1 84 ? 19.089 -0.427 -0.760 1.00 62.19 84 LEU A O 1
ATOM 673 N N . PHE A 1 85 ? 20.791 -0.408 -2.219 1.00 62.00 85 PHE A N 1
ATOM 674 C CA . PHE A 1 85 ? 21.835 -0.165 -1.219 1.00 62.00 85 PHE A CA 1
ATOM 675 C C . PHE A 1 85 ? 21.714 1.204 -0.518 1.00 62.00 85 PHE A C 1
ATOM 677 O O . PHE A 1 85 ? 21.738 1.232 0.713 1.00 62.00 85 PHE A O 1
ATOM 684 N N . PRO A 1 86 ? 21.529 2.334 -1.235 1.00 68.25 86 PRO A N 1
ATOM 685 C CA . PRO A 1 86 ? 21.247 3.624 -0.600 1.00 68.25 86 PRO A CA 1
ATOM 686 C C . PRO A 1 86 ? 19.986 3.628 0.268 1.00 68.25 86 PRO A C 1
ATOM 688 O O . PRO A 1 86 ? 19.988 4.251 1.326 1.00 68.25 86 PRO A O 1
ATOM 691 N 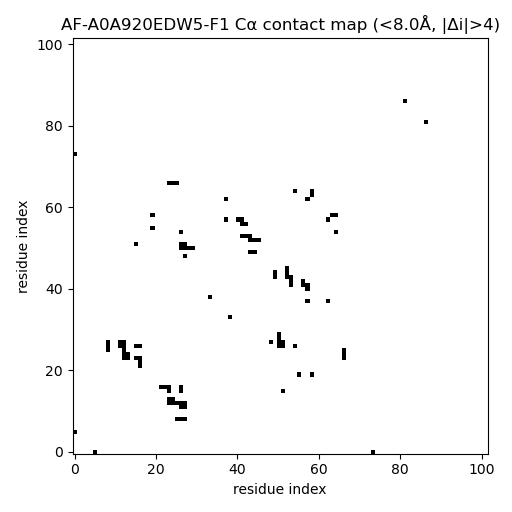N . TYR A 1 87 ? 18.930 2.923 -0.155 1.00 64.69 87 TYR A N 1
ATOM 692 C CA . TYR A 1 87 ? 17.687 2.818 0.610 1.00 64.69 87 TYR A CA 1
ATOM 693 C C . TYR A 1 87 ? 17.907 2.082 1.938 1.00 64.69 87 TYR A C 1
ATOM 695 O O . TYR A 1 87 ? 17.608 2.624 2.999 1.00 64.69 87 TYR A O 1
ATOM 703 N N . LEU A 1 88 ? 18.534 0.900 1.904 1.00 67.06 88 LEU A N 1
ATOM 704 C CA . LEU A 1 88 ? 18.834 0.127 3.114 1.00 67.06 88 LEU A CA 1
ATOM 705 C C . LEU A 1 88 ? 19.742 0.892 4.092 1.00 67.06 88 LEU A C 1
ATOM 707 O O . LEU A 1 88 ? 19.487 0.874 5.293 1.00 67.06 88 LEU A O 1
ATOM 711 N N . ARG A 1 89 ? 20.745 1.634 3.595 1.00 71.62 89 ARG A N 1
ATOM 712 C CA . ARG A 1 89 ? 21.623 2.467 4.442 1.00 71.62 89 ARG A CA 1
ATOM 713 C C . ARG A 1 89 ? 20.900 3.608 5.159 1.00 71.62 89 ARG A C 1
ATOM 715 O O . ARG A 1 89 ? 21.406 4.060 6.177 1.00 71.62 89 ARG A O 1
ATOM 722 N N . LYS A 1 90 ? 19.771 4.094 4.636 1.00 69.19 90 LYS A N 1
ATOM 723 C CA . LYS A 1 90 ? 18.97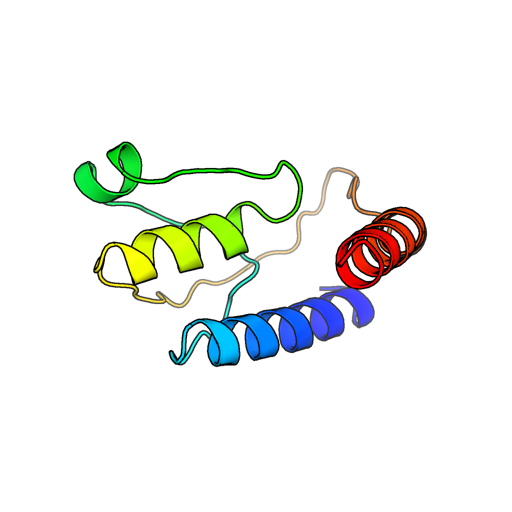4 5.148 5.283 1.00 69.19 90 LYS A CA 1
ATOM 724 C C . LYS A 1 90 ? 17.933 4.576 6.242 1.00 69.19 90 LYS A C 1
ATOM 726 O O . LYS A 1 90 ? 17.756 5.110 7.329 1.00 69.19 90 LYS A O 1
ATOM 731 N N . VAL A 1 91 ? 17.274 3.488 5.849 1.00 69.06 91 VAL A N 1
ATOM 732 C CA . VAL A 1 91 ? 16.145 2.915 6.596 1.00 69.06 91 VAL A CA 1
ATOM 733 C C . VAL A 1 91 ? 16.606 2.136 7.825 1.00 69.06 91 VAL A C 1
ATOM 735 O O . VAL A 1 91 ? 16.046 2.321 8.898 1.00 69.06 91 VAL A O 1
ATOM 738 N N . VAL A 1 92 ? 17.642 1.298 7.705 1.00 76.62 92 VAL A N 1
ATOM 739 C CA . VAL A 1 92 ? 18.079 0.429 8.814 1.00 76.62 92 VAL A CA 1
ATOM 740 C C . VAL A 1 92 ? 18.518 1.230 10.052 1.00 76.62 92 VAL A C 1
ATOM 742 O O . VAL A 1 92 ? 18.041 0.914 11.141 1.00 76.62 92 VAL A O 1
ATOM 745 N N . PRO A 1 93 ? 19.339 2.297 9.941 1.00 77.12 93 PRO A N 1
ATOM 746 C CA . PRO A 1 93 ? 19.712 3.097 11.108 1.00 77.12 93 PRO A CA 1
ATOM 747 C C . PRO A 1 93 ? 18.544 3.891 11.700 1.00 77.12 93 PRO A C 1
ATOM 749 O O . PRO A 1 93 ? 18.511 4.096 12.909 1.00 77.12 93 PRO A O 1
ATOM 752 N N . ALA A 1 94 ? 17.601 4.344 10.866 1.00 71.88 94 ALA A N 1
ATOM 753 C CA . ALA A 1 94 ? 16.425 5.084 11.320 1.00 71.88 94 ALA A CA 1
ATOM 754 C C . ALA A 1 94 ? 15.487 4.188 12.141 1.00 71.88 94 ALA A C 1
ATOM 756 O O . ALA A 1 94 ? 15.145 4.537 13.264 1.00 71.88 94 ALA A O 1
ATOM 757 N N . VAL A 1 95 ? 15.173 2.991 11.633 1.00 73.56 95 VAL A N 1
ATOM 758 C CA . VAL A 1 95 ? 14.368 1.992 12.355 1.00 73.56 95 VAL A CA 1
ATOM 759 C C . VAL A 1 95 ? 15.061 1.553 13.647 1.00 73.56 95 VAL A C 1
ATOM 761 O O . VAL A 1 95 ? 14.411 1.426 14.677 1.00 73.56 95 VAL A O 1
ATOM 764 N N . TYR A 1 96 ? 16.384 1.360 13.625 1.00 75.88 96 TYR A N 1
ATOM 765 C CA . TYR A 1 96 ? 17.141 1.011 14.830 1.00 75.88 96 TYR A CA 1
ATOM 766 C C . TYR A 1 96 ? 17.104 2.113 15.895 1.00 75.88 96 TYR A C 1
ATOM 768 O O . TYR A 1 96 ? 17.018 1.804 17.080 1.00 75.88 96 TYR A O 1
ATOM 776 N N . LYS A 1 97 ? 17.176 3.390 15.498 1.00 75.62 97 LYS A N 1
ATOM 777 C CA . LYS A 1 97 ? 17.060 4.509 16.441 1.00 75.62 97 LYS A CA 1
ATOM 778 C C . LYS A 1 97 ? 15.673 4.566 17.068 1.00 75.62 97 LYS A C 1
ATOM 780 O O . LYS A 1 97 ? 15.604 4.613 18.284 1.00 75.62 97 LYS A O 1
ATOM 785 N N . GLU A 1 98 ? 14.624 4.478 16.255 1.00 68.81 98 GLU A N 1
ATOM 78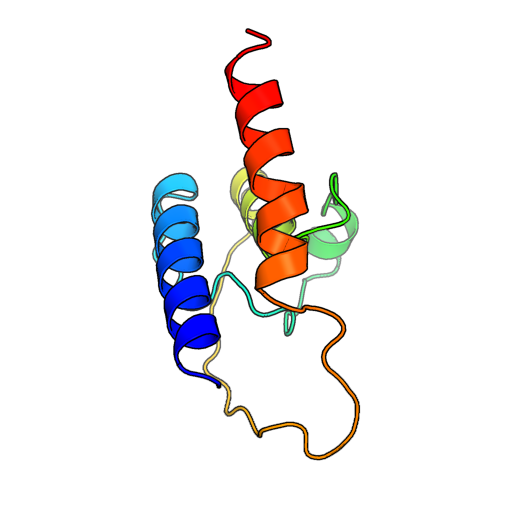6 C CA . GLU A 1 98 ? 13.229 4.519 16.714 1.00 68.81 98 GLU A CA 1
ATOM 787 C C . GLU A 1 98 ? 12.910 3.401 17.721 1.00 68.81 98 GLU A C 1
ATOM 789 O O . GLU A 1 98 ? 12.212 3.614 18.706 1.00 68.81 98 GLU A O 1
ATOM 794 N N . LEU A 1 99 ? 13.466 2.203 17.505 1.00 68.44 99 LEU A N 1
ATOM 795 C CA . LEU A 1 99 ? 13.262 1.054 18.392 1.00 68.44 99 LEU A CA 1
ATOM 796 C C . LEU A 1 99 ? 14.055 1.127 19.709 1.00 68.44 99 LEU A C 1
ATOM 798 O O . LEU A 1 99 ? 13.675 0.451 20.657 1.00 68.44 99 LEU A O 1
ATOM 802 N N . ASN A 1 100 ? 15.148 1.899 19.767 1.00 67.44 100 ASN A N 1
ATOM 803 C CA . ASN A 1 100 ? 15.999 2.040 20.962 1.00 67.44 100 ASN A CA 1
ATOM 804 C C . ASN A 1 100 ? 15.858 3.407 21.655 1.00 67.44 100 ASN A C 1
ATOM 806 O O . ASN A 1 100 ? 16.584 3.689 22.604 1.00 67.44 100 ASN A O 1
ATOM 810 N N . SER A 1 101 ? 14.978 4.278 21.162 1.00 64.44 101 SER A N 1
ATOM 811 C CA . SER A 1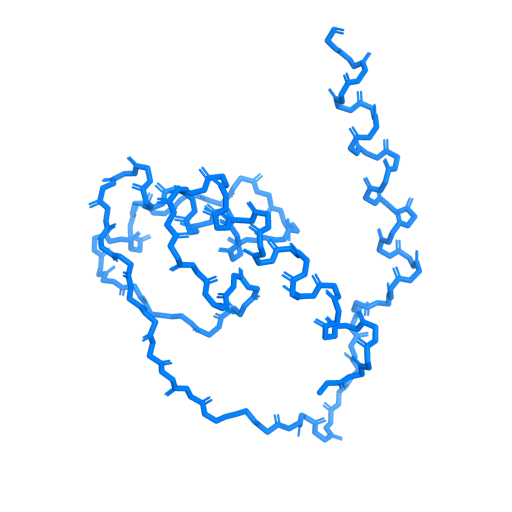 101 ? 14.607 5.538 21.815 1.00 64.44 101 SER A CA 1
ATOM 812 C C . SER A 1 101 ? 13.429 5.395 22.789 1.00 64.44 101 SER A C 1
ATOM 814 O O . SER A 1 101 ? 12.922 6.411 23.263 1.00 64.44 101 SER A O 1
ATOM 816 N N . VAL A 1 102 ? 13.003 4.158 23.069 1.00 46.81 102 VAL A N 1
ATOM 817 C CA . VAL A 1 102 ? 11.997 3.788 24.080 1.00 46.81 102 VAL A CA 1
ATOM 818 C C . VAL A 1 102 ? 12.689 3.212 25.306 1.00 46.81 102 VAL A C 1
ATOM 820 O O . VAL A 1 102 ? 13.595 2.370 25.114 1.00 46.81 102 VAL A O 1
#

Sequence (102 aa):
MRPHRRFGNLVLTKILSIIARRKITDGQSGYRAFSPAAASAAEVIHDFNYAQIITLDLLAKGYVYLEVPISYHFRTTGESFIKLFPYLRKVVPAVYKELNSV

Radius of gyration: 15.2 Å; Cα contacts (8 Å, |Δi|>4): 54; chains: 1; bounding box: 37×24×45 Å

Solvent-accessible surface area (backbone atoms only — not comparable to full-atom values): 6651 Å² total; per-residue (Å²): 125,61,70,70,58,51,50,49,49,52,53,54,13,49,52,49,18,61,76,66,73,42,96,49,92,71,42,72,61,78,88,75,87,68,55,74,67,55,57,74,68,55,60,78,93,48,97,76,60,43,46,48,47,37,52,49,49,37,49,73,73,66,51,89,84,83,88,77,94,76,89,84,77,82,80,88,69,85,81,74,86,82,46,70,67,68,50,50,69,55,48,54,60,50,55,54,48,65,69,66,73,109

Secondary structure (DSSP, 8-state):
--HHHHHHHHHHHHHHHHHHTS--S-SS-------HHHHHH-----SS-HHHHHHHHHHHTT--------------SS--S--HHHHHHHHHHHHHHHHH--